Protein AF-A0A1I7L6L4-F1 (afdb_monomer)

Structure (mmCIF, N/CA/C/O backbone):
data_AF-A0A1I7L6L4-F1
#
_entry.id   AF-A0A1I7L6L4-F1
#
loop_
_atom_site.group_PDB
_atom_site.id
_atom_site.type_symbol
_atom_site.label_atom_id
_atom_site.label_alt_id
_atom_site.label_comp_id
_atom_site.label_asym_id
_atom_site.label_entity_id
_atom_site.label_seq_id
_atom_site.pdbx_PDB_ins_code
_atom_site.Cartn_x
_atom_site.Cartn_y
_atom_site.Cartn_z
_atom_site.occupancy
_atom_site.B_iso_or_equiv
_atom_site.auth_seq_id
_atom_site.auth_comp_id
_atom_site.auth_asym_id
_atom_site.auth_atom_id
_atom_site.pdbx_PDB_model_num
ATOM 1 N N . MET A 1 1 ? 15.966 -0.485 -9.023 1.00 72.31 1 MET A N 1
ATOM 2 C CA . MET A 1 1 ? 15.280 -0.756 -7.752 1.00 72.31 1 MET A CA 1
ATOM 3 C C . MET A 1 1 ? 14.464 0.469 -7.399 1.00 72.31 1 MET A C 1
ATOM 5 O O . MET A 1 1 ? 15.035 1.551 -7.302 1.00 72.31 1 MET A O 1
ATOM 9 N N . LYS A 1 2 ? 13.145 0.318 -7.294 1.00 83.75 2 LYS A N 1
ATOM 10 C CA . LYS A 1 2 ? 12.261 1.365 -6.771 1.00 83.75 2 LYS A CA 1
ATOM 11 C C . LYS A 1 2 ? 11.693 0.897 -5.442 1.00 83.75 2 LYS A C 1
ATOM 13 O O . LYS A 1 2 ? 11.441 -0.295 -5.281 1.00 83.75 2 LYS A O 1
ATOM 18 N N . VAL A 1 3 ? 11.512 1.832 -4.520 1.00 83.00 3 VAL A N 1
ATOM 19 C CA . VAL A 1 3 ? 11.035 1.568 -3.161 1.00 83.00 3 VAL A CA 1
ATOM 20 C C . VAL A 1 3 ? 9.846 2.475 -2.889 1.00 83.00 3 VAL A C 1
ATOM 22 O O . VAL A 1 3 ? 9.870 3.643 -3.272 1.00 83.00 3 VAL A O 1
ATOM 25 N N . ILE A 1 4 ? 8.814 1.920 -2.263 1.00 85.25 4 ILE A N 1
ATOM 26 C CA . ILE A 1 4 ? 7.630 2.635 -1.798 1.00 85.25 4 ILE A CA 1
ATOM 27 C C . ILE A 1 4 ? 7.504 2.395 -0.306 1.00 85.25 4 ILE A C 1
ATOM 29 O O . ILE A 1 4 ? 7.543 1.252 0.148 1.00 85.25 4 ILE A O 1
ATOM 33 N N . PHE A 1 5 ? 7.310 3.481 0.429 1.00 85.00 5 PHE A N 1
ATOM 34 C CA . PHE A 1 5 ? 6.987 3.455 1.845 1.00 85.00 5 PHE A CA 1
ATOM 35 C C . PHE A 1 5 ? 5.515 3.811 1.998 1.00 85.00 5 PHE A C 1
ATOM 37 O O . PHE A 1 5 ? 5.077 4.827 1.471 1.00 85.00 5 PHE A O 1
ATOM 44 N N . LEU A 1 6 ? 4.750 2.994 2.707 1.00 85.75 6 LEU A N 1
ATOM 45 C CA . LEU A 1 6 ? 3.379 3.300 3.091 1.00 85.75 6 LEU A CA 1
ATOM 46 C C . LEU A 1 6 ? 3.333 3.392 4.609 1.00 85.75 6 LEU A C 1
ATOM 48 O O . LEU A 1 6 ? 3.508 2.384 5.284 1.00 85.75 6 LEU A O 1
ATOM 52 N N . SER A 1 7 ? 3.109 4.582 5.137 1.00 84.06 7 SER A N 1
ATOM 53 C CA . SER A 1 7 ? 2.859 4.819 6.551 1.00 84.06 7 SER A CA 1
ATOM 54 C 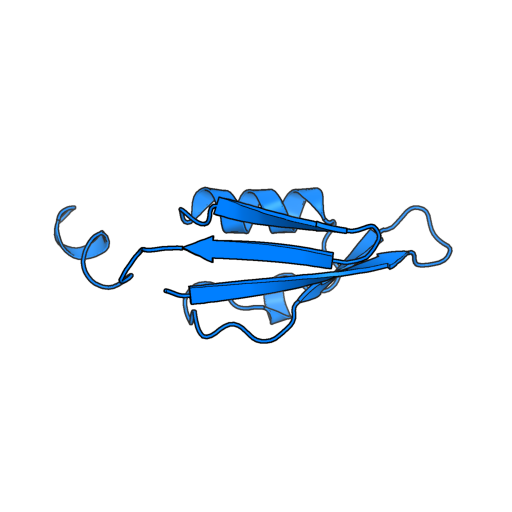C . SER A 1 7 ? 1.375 4.643 6.851 1.00 84.06 7 SER A C 1
ATOM 56 O O . SER A 1 7 ? 0.514 5.079 6.090 1.00 84.06 7 SER A O 1
ATOM 58 N N . ILE A 1 8 ? 1.066 3.997 7.965 1.00 84.62 8 ILE A N 1
ATOM 59 C CA . ILE A 1 8 ? -0.293 3.633 8.352 1.00 84.62 8 ILE A CA 1
ATOM 60 C C . ILE A 1 8 ? -0.696 4.479 9.556 1.00 84.62 8 ILE A C 1
ATOM 62 O O . ILE A 1 8 ? -0.030 4.445 10.588 1.00 84.62 8 ILE A O 1
ATOM 66 N N . ALA A 1 9 ? -1.795 5.220 9.427 1.00 81.75 9 ALA A N 1
ATOM 67 C CA . ALA A 1 9 ? -2.377 6.012 10.500 1.00 81.75 9 ALA A CA 1
ATOM 68 C C . ALA A 1 9 ? -3.806 5.543 10.792 1.00 81.75 9 ALA A C 1
ATOM 70 O O . ALA A 1 9 ? -4.672 5.552 9.916 1.00 81.75 9 ALA A O 1
ATOM 71 N N . THR A 1 10 ? -4.061 5.162 12.041 1.00 75.75 10 THR A N 1
ATOM 72 C CA . THR A 1 10 ? -5.418 4.896 12.522 1.00 75.75 10 THR A CA 1
ATOM 73 C C . THR A 1 10 ? -6.081 6.231 12.821 1.00 75.75 10 THR A C 1
ATOM 75 O O . THR A 1 10 ? -5.645 6.963 13.710 1.00 75.75 10 THR A O 1
ATOM 78 N N . THR A 1 11 ? -7.120 6.577 12.071 1.00 67.25 11 THR A N 1
ATOM 79 C CA . THR A 1 11 ? -7.988 7.698 12.454 1.00 67.25 11 THR A CA 1
ATOM 80 C C . THR A 1 11 ? -8.995 7.172 13.476 1.00 67.25 11 THR A C 1
ATOM 82 O O . THR A 1 11 ? -9.256 5.984 13.479 1.00 67.25 11 THR A O 1
ATOM 85 N N . GLY A 1 12 ? -9.542 7.973 14.395 1.00 59.41 12 GLY A N 1
ATOM 86 C CA . GLY A 1 12 ? -10.460 7.481 15.450 1.00 59.41 12 GLY A CA 1
ATOM 87 C C . GLY A 1 12 ? -11.778 6.839 14.962 1.00 59.41 12 GLY A C 1
ATOM 88 O O . GLY A 1 12 ? -12.618 6.467 15.777 1.00 59.41 12 GLY A O 1
ATOM 89 N N . SER A 1 13 ? -11.956 6.723 13.647 1.00 60.38 13 SER A N 1
ATOM 90 C CA . SER A 1 13 ? -12.974 5.945 12.938 1.00 60.38 13 SER A CA 1
ATOM 91 C C . SER A 1 13 ? -12.398 4.555 12.610 1.00 60.38 13 SER A C 1
ATOM 93 O O . SER A 1 13 ? -11.191 4.370 12.642 1.00 60.38 13 SER A O 1
ATOM 95 N N . ALA A 1 14 ? -13.178 3.547 12.217 1.00 61.09 14 ALA A N 1
ATOM 96 C CA . ALA A 1 14 ? -12.621 2.242 11.792 1.00 61.09 14 ALA A CA 1
ATOM 97 C C . ALA A 1 14 ? -11.769 2.300 10.488 1.00 61.09 14 ALA A C 1
ATOM 99 O O . ALA A 1 14 ? -11.550 1.288 9.824 1.00 61.09 14 ALA A O 1
ATOM 100 N N . GLU A 1 15 ? -11.311 3.489 10.099 1.00 62.41 15 GLU A N 1
ATOM 101 C CA . GLU A 1 15 ? -10.628 3.803 8.859 1.00 62.41 15 GLU A CA 1
ATOM 102 C C . GLU A 1 15 ? -9.124 3.941 9.093 1.00 62.41 15 GLU A C 1
ATOM 104 O O . GLU A 1 15 ? -8.630 4.801 9.835 1.00 62.41 15 GLU A O 1
ATOM 109 N N . VAL A 1 16 ? -8.392 3.072 8.404 1.00 70.06 16 VAL A N 1
ATOM 110 C CA . VAL A 1 16 ? -6.939 3.100 8.347 1.00 70.06 16 VAL A CA 1
ATOM 111 C C . VAL A 1 16 ? -6.524 3.923 7.136 1.00 70.06 16 VAL A C 1
ATOM 113 O O . VAL A 1 16 ? -6.778 3.528 5.996 1.00 70.06 16 VAL A O 1
ATOM 116 N N . VAL A 1 17 ? -5.869 5.052 7.387 1.00 74.12 17 VAL A N 1
ATOM 117 C CA . VAL A 1 17 ? -5.355 5.943 6.351 1.00 74.12 17 VAL A CA 1
ATOM 118 C C . VAL A 1 17 ? -3.930 5.545 6.011 1.00 74.12 17 VAL A C 1
ATOM 120 O O . VAL A 1 17 ? -3.051 5.503 6.873 1.00 74.12 17 VAL A O 1
ATOM 123 N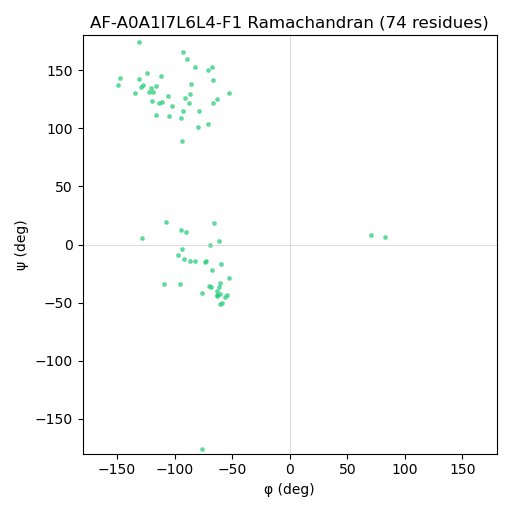 N . VAL A 1 18 ? -3.688 5.305 4.727 1.00 73.62 18 VAL A N 1
ATOM 124 C CA . VAL A 1 18 ? -2.331 5.177 4.206 1.00 73.62 18 VAL A CA 1
ATOM 125 C C . VAL A 1 18 ? -1.800 6.549 3.824 1.00 73.62 18 VAL A C 1
ATOM 127 O O . VAL A 1 18 ? -2.367 7.239 2.979 1.00 73.62 18 VAL A O 1
ATOM 130 N N . THR A 1 19 ? -0.680 6.931 4.426 1.00 70.75 19 THR A N 1
ATOM 1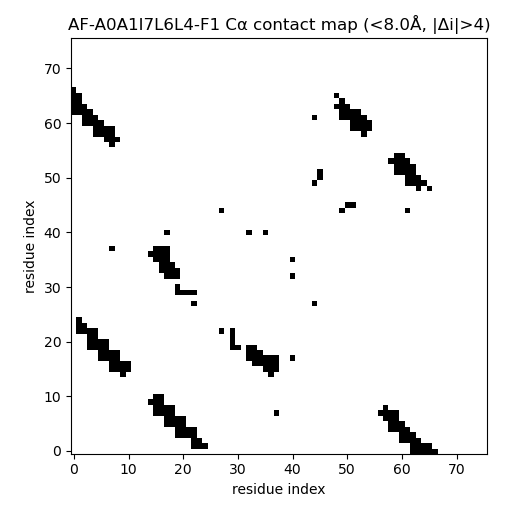31 C CA . THR A 1 19 ? 0.154 8.043 3.981 1.00 70.75 19 THR A CA 1
ATOM 132 C C . THR A 1 19 ? 1.387 7.481 3.303 1.00 70.75 19 THR A C 1
ATOM 134 O O . THR A 1 19 ? 2.223 6.843 3.925 1.00 70.75 19 THR A O 1
ATOM 137 N N . ALA A 1 20 ? 1.497 7.646 1.994 1.00 66.44 20 ALA A N 1
ATOM 138 C CA . ALA A 1 20 ? 2.618 7.082 1.266 1.00 66.44 20 ALA A CA 1
ATOM 139 C C . ALA A 1 20 ? 3.816 8.058 1.285 1.00 66.44 20 ALA A C 1
ATOM 141 O O . ALA A 1 20 ? 3.675 9.255 1.039 1.00 66.44 20 ALA A O 1
ATOM 142 N N . GLY A 1 21 ? 4.990 7.547 1.652 1.00 65.62 21 GLY A N 1
ATOM 143 C CA . GLY A 1 21 ? 6.270 8.243 1.585 1.00 65.62 21 GLY A CA 1
ATOM 144 C C . GLY A 1 21 ? 6.816 8.316 0.155 1.00 65.62 21 GLY A C 1
ATOM 145 O O . GLY A 1 21 ? 6.170 7.902 -0.806 1.00 65.62 21 GLY A O 1
ATOM 146 N N . SER A 1 22 ? 8.027 8.859 0.014 1.00 65.62 22 SER A N 1
ATOM 147 C CA . SER A 1 22 ? 8.669 9.103 -1.286 1.00 65.62 22 SER A CA 1
ATOM 148 C C . SER A 1 22 ? 8.708 7.852 -2.179 1.00 65.62 22 SER A C 1
ATOM 150 O O . SER A 1 22 ? 9.151 6.786 -1.750 1.00 65.62 22 SER A O 1
ATOM 152 N N . SER A 1 23 ? 8.271 8.007 -3.432 1.00 72.38 23 SER A N 1
ATOM 153 C CA . SER A 1 23 ? 8.391 7.024 -4.511 1.00 72.38 23 SER A CA 1
ATOM 154 C C . SER A 1 23 ? 9.002 7.704 -5.727 1.00 72.38 23 SER A C 1
ATOM 156 O O . SER A 1 23 ? 8.584 8.790 -6.119 1.00 72.38 23 SER A O 1
ATOM 158 N N . MET A 1 24 ? 9.965 7.037 -6.357 1.00 71.62 24 MET A N 1
ATOM 159 C CA . MET A 1 24 ? 10.552 7.472 -7.632 1.00 71.62 24 MET A CA 1
ATOM 160 C C . MET A 1 24 ? 9.800 6.876 -8.838 1.00 71.62 24 MET A C 1
ATOM 162 O O . MET A 1 24 ? 10.304 6.912 -9.962 1.00 71.62 24 MET A O 1
ATOM 166 N N . ASP A 1 25 ? 8.635 6.250 -8.622 1.00 75.12 25 ASP A N 1
ATOM 167 C CA . ASP A 1 25 ? 7.822 5.683 -9.695 1.00 75.12 25 ASP A CA 1
ATOM 168 C C . ASP A 1 25 ? 6.740 6.648 -10.194 1.00 75.12 25 ASP A C 1
ATOM 170 O O . ASP A 1 25 ? 5.755 6.833 -9.484 1.00 75.12 25 ASP A O 1
ATOM 174 N N . PRO A 1 26 ? 6.858 7.209 -11.415 1.00 74.19 26 PRO A N 1
ATOM 175 C CA . PRO A 1 26 ? 5.816 8.067 -11.969 1.00 74.19 26 PRO A CA 1
ATOM 176 C C . PRO A 1 26 ? 4.522 7.310 -12.288 1.00 74.19 26 PRO A C 1
ATOM 178 O O . PRO A 1 26 ? 3.472 7.939 -12.354 1.00 74.19 26 PRO A O 1
ATOM 181 N N . ASP A 1 27 ? 4.566 5.984 -12.476 1.00 77.19 27 ASP A N 1
ATOM 182 C CA . ASP A 1 27 ? 3.339 5.213 -12.654 1.00 77.19 27 ASP A CA 1
ATOM 183 C C . ASP A 1 27 ? 2.550 5.187 -11.336 1.00 77.19 27 ASP A C 1
ATOM 185 O O . ASP A 1 27 ? 1.321 5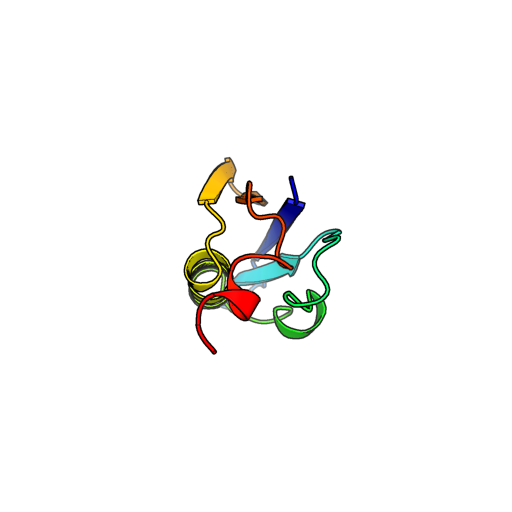.259 -11.363 1.00 77.19 27 ASP A O 1
ATOM 189 N N . ILE A 1 28 ? 3.224 5.116 -10.175 1.00 74.44 28 ILE A N 1
ATOM 190 C CA . ILE A 1 28 ? 2.605 5.100 -8.836 1.00 74.44 28 ILE A CA 1
ATOM 191 C C . ILE A 1 28 ? 2.543 6.516 -8.269 1.00 74.44 28 ILE A C 1
ATOM 193 O O . ILE A 1 28 ? 3.420 6.962 -7.532 1.00 74.44 28 ILE A O 1
ATOM 197 N N . VAL A 1 29 ? 1.444 7.200 -8.583 1.00 77.50 29 VAL A N 1
ATOM 198 C CA . VAL A 1 29 ? 1.101 8.486 -7.980 1.00 77.50 29 VAL A CA 1
ATOM 199 C C . VAL A 1 29 ? 0.687 8.258 -6.525 1.00 77.50 29 VAL A C 1
ATOM 201 O O . VAL A 1 29 ? -0.402 7.788 -6.216 1.00 77.50 29 VAL A O 1
ATOM 204 N N . ILE A 1 30 ? 1.600 8.588 -5.617 1.00 78.69 30 ILE A N 1
ATOM 205 C CA . ILE A 1 30 ? 1.463 8.422 -4.163 1.00 78.69 30 ILE A CA 1
ATOM 206 C C . ILE A 1 30 ? 0.290 9.234 -3.605 1.00 78.69 30 ILE A C 1
ATOM 208 O O . ILE A 1 30 ? -0.432 8.749 -2.737 1.00 78.69 30 ILE A O 1
ATOM 212 N N . ALA A 1 31 ? 0.053 10.430 -4.150 1.00 74.56 31 ALA A N 1
ATOM 213 C CA . ALA A 1 31 ? -1.077 11.272 -3.772 1.00 74.56 31 ALA A CA 1
ATOM 214 C C . ALA A 1 31 ? -2.439 10.602 -4.042 1.00 74.56 31 ALA A C 1
ATOM 216 O O . ALA A 1 31 ? -3.356 10.766 -3.243 1.00 74.56 31 ALA A O 1
ATOM 217 N N . ASP A 1 32 ? -2.553 9.782 -5.093 1.00 79.56 32 ASP A N 1
ATOM 218 C CA . ASP A 1 32 ? -3.808 9.104 -5.463 1.00 79.56 32 ASP A CA 1
ATOM 219 C C . ASP A 1 32 ? -4.161 7.940 -4.520 1.00 79.56 32 ASP A C 1
ATOM 221 O O . ASP A 1 32 ? -5.291 7.438 -4.514 1.00 79.56 32 ASP A O 1
ATOM 225 N N . LEU A 1 33 ? -3.189 7.498 -3.716 1.00 78.00 33 LEU A N 1
ATOM 226 C CA . LEU A 1 33 ? -3.345 6.437 -2.723 1.00 78.00 33 LEU A CA 1
ATOM 227 C C . LEU A 1 33 ? -3.612 6.981 -1.309 1.00 78.00 33 LEU A C 1
ATOM 229 O O . LEU A 1 33 ? -3.950 6.199 -0.420 1.00 78.00 33 LEU A O 1
ATOM 233 N N . LEU A 1 34 ? -3.496 8.296 -1.089 1.00 80.19 34 LEU A N 1
ATOM 234 C CA . LEU A 1 34 ? -3.813 8.923 0.196 1.00 80.19 34 LEU A CA 1
ATOM 235 C C . LEU A 1 34 ? -5.310 8.824 0.504 1.00 80.19 34 LEU A C 1
ATOM 237 O O . LEU A 1 34 ? -6.156 8.957 -0.378 1.00 80.19 34 LEU A O 1
ATOM 241 N N . GLY A 1 35 ? -5.643 8.583 1.775 1.00 77.56 35 GLY A N 1
ATOM 242 C CA . GLY A 1 35 ? -7.039 8.425 2.207 1.00 77.56 35 GLY A CA 1
ATOM 243 C C . GLY A 1 35 ? -7.699 7.131 1.716 1.00 77.56 35 GLY A C 1
ATOM 244 O O . GLY A 1 35 ? -8.903 6.953 1.877 1.00 77.56 35 GLY A O 1
ATOM 245 N N . ARG A 1 36 ? -6.929 6.215 1.116 1.00 83.12 36 ARG A N 1
ATOM 246 C CA . ARG A 1 36 ? -7.372 4.853 0.810 1.00 83.12 36 ARG A CA 1
ATOM 247 C C . ARG A 1 36 ? -7.075 3.919 1.974 1.00 83.12 36 ARG A C 1
ATOM 249 O O . ARG A 1 36 ? -6.188 4.174 2.791 1.00 83.12 36 ARG A O 1
ATOM 256 N N . THR A 1 37 ? -7.789 2.797 1.989 1.00 86.19 37 THR A N 1
ATOM 257 C CA . THR A 1 37 ? -7.485 1.687 2.889 1.00 86.19 37 THR A CA 1
ATOM 258 C C . THR A 1 37 ? -6.154 1.037 2.513 1.00 86.19 37 THR A C 1
ATOM 260 O O . THR A 1 37 ? -5.746 1.021 1.348 1.00 86.19 37 THR A O 1
ATOM 263 N N . VAL A 1 38 ? -5.500 0.435 3.508 1.00 84.56 38 VAL A N 1
ATOM 264 C CA . VAL A 1 38 ? -4.256 -0.331 3.323 1.00 84.56 38 VAL A CA 1
ATOM 265 C C . VAL A 1 38 ? -4.416 -1.431 2.279 1.00 84.56 38 VAL A C 1
ATOM 267 O O . VAL A 1 38 ? -3.551 -1.572 1.418 1.00 84.56 38 VAL A O 1
ATOM 270 N N . ALA A 1 39 ? -5.531 -2.166 2.318 1.00 86.31 39 ALA A N 1
ATOM 271 C CA . ALA A 1 39 ? -5.806 -3.254 1.383 1.00 86.31 39 ALA A CA 1
ATOM 272 C C . ALA A 1 39 ? -5.810 -2.767 -0.075 1.00 86.31 39 ALA A C 1
ATOM 274 O O . ALA A 1 39 ? -5.069 -3.295 -0.899 1.00 86.31 39 ALA A O 1
ATOM 275 N N 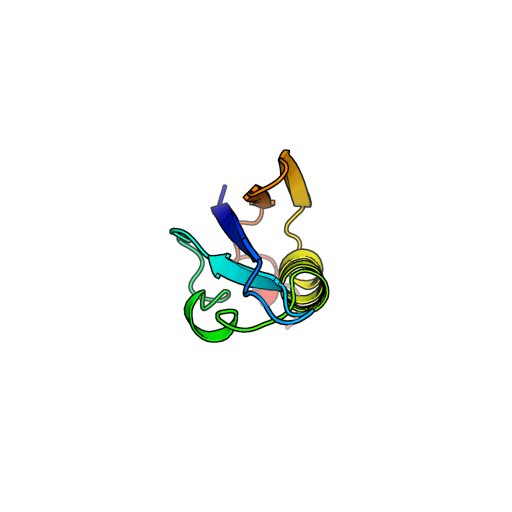. TYR A 1 40 ? -6.552 -1.695 -0.368 1.00 87.56 40 TYR A N 1
ATOM 276 C CA . TYR A 1 40 ? -6.634 -1.141 -1.720 1.00 87.56 40 TYR A CA 1
ATOM 277 C C . TYR A 1 40 ? -5.277 -0.629 -2.230 1.00 87.56 40 TYR A C 1
ATOM 279 O O . TYR A 1 40 ? -4.895 -0.875 -3.379 1.00 87.56 40 TYR A O 1
ATOM 287 N N . ALA A 1 41 ? -4.528 0.078 -1.376 1.00 87.25 41 ALA A N 1
ATOM 288 C CA . ALA A 1 41 ? -3.202 0.577 -1.732 1.00 87.25 41 ALA A CA 1
ATOM 289 C C . ALA A 1 41 ? -2.222 -0.577 -2.010 1.00 87.25 41 ALA A C 1
ATOM 291 O O . ALA A 1 41 ? -1.511 -0.552 -3.017 1.00 87.25 41 ALA A O 1
ATOM 292 N N . LEU A 1 42 ? -2.224 -1.611 -1.161 1.00 88.62 42 LEU A N 1
ATOM 293 C CA . LEU A 1 42 ? -1.408 -2.811 -1.337 1.00 88.62 42 LEU A CA 1
ATOM 294 C C . LEU A 1 42 ? -1.745 -3.543 -2.633 1.00 88.62 42 LEU A C 1
ATOM 296 O O . LEU A 1 42 ? -0.840 -3.805 -3.419 1.00 88.62 42 LEU A O 1
ATOM 300 N N . GLU A 1 43 ? -3.019 -3.833 -2.887 1.00 89.88 43 GLU A N 1
ATOM 301 C CA . GLU A 1 43 ? -3.463 -4.512 -4.110 1.00 89.88 43 GLU A CA 1
ATOM 302 C C . GLU A 1 43 ? -3.018 -3.753 -5.366 1.00 89.88 43 GLU A C 1
ATOM 304 O O . GLU A 1 43 ? -2.448 -4.344 -6.285 1.00 89.88 43 GLU A O 1
ATOM 309 N N . THR A 1 44 ? -3.187 -2.427 -5.367 1.00 88.06 44 THR A N 1
ATOM 310 C CA . THR A 1 44 ? -2.780 -1.561 -6.482 1.00 88.06 44 THR A CA 1
ATOM 311 C C . THR A 1 44 ? -1.273 -1.628 -6.743 1.00 88.06 44 THR A C 1
ATOM 313 O O . THR A 1 44 ? -0.839 -1.678 -7.896 1.00 88.06 44 THR A O 1
ATOM 316 N N . ILE A 1 45 ? -0.456 -1.624 -5.686 1.00 88.12 45 ILE A N 1
ATOM 317 C CA . ILE A 1 45 ? 1.006 -1.631 -5.804 1.00 88.12 45 ILE A CA 1
ATOM 318 C C . ILE A 1 45 ? 1.517 -3.033 -6.180 1.00 88.12 45 ILE A C 1
ATOM 320 O O . ILE A 1 45 ? 2.366 -3.156 -7.064 1.00 88.12 45 ILE A O 1
ATOM 324 N N . LEU A 1 46 ? 0.964 -4.096 -5.587 1.00 89.06 46 LEU A N 1
ATOM 325 C CA . LEU A 1 46 ? 1.311 -5.488 -5.900 1.00 89.06 46 LEU A CA 1
ATOM 326 C C . LEU A 1 46 ? 0.965 -5.856 -7.351 1.00 89.06 46 LEU A C 1
ATOM 328 O O . LEU A 1 46 ? 1.777 -6.481 -8.033 1.00 89.06 46 LEU A O 1
ATOM 332 N N . ALA A 1 47 ? -0.181 -5.397 -7.868 1.00 89.06 47 ALA A N 1
ATOM 333 C CA . ALA A 1 47 ? -0.570 -5.590 -9.269 1.00 89.06 47 ALA A CA 1
ATOM 334 C C . ALA A 1 47 ? 0.425 -4.969 -10.270 1.00 89.06 47 ALA A C 1
ATOM 336 O O . ALA A 1 47 ? 0.432 -5.325 -11.448 1.00 89.06 47 AL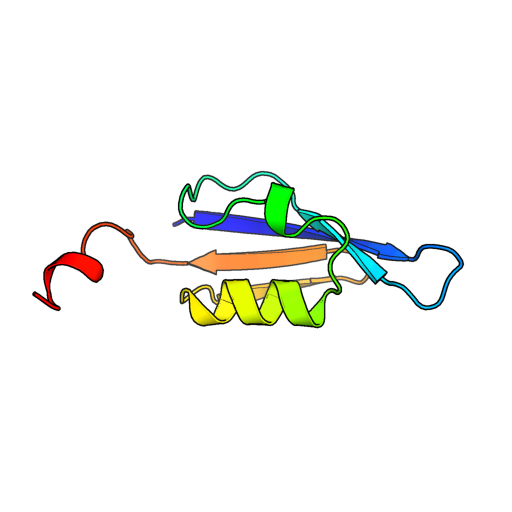A A O 1
ATOM 337 N N . ARG A 1 48 ? 1.292 -4.058 -9.809 1.00 86.06 48 ARG A N 1
ATOM 338 C CA . ARG A 1 48 ? 2.356 -3.426 -10.604 1.00 86.06 48 ARG A CA 1
ATOM 339 C C . ARG A 1 48 ? 3.712 -4.121 -10.484 1.00 86.06 48 ARG A C 1
ATOM 341 O O . ARG A 1 48 ? 4.717 -3.561 -10.909 1.00 86.06 48 ARG A O 1
ATOM 348 N N . GLY A 1 49 ? 3.755 -5.322 -9.908 1.00 88.44 49 GLY A N 1
ATOM 349 C CA . GLY A 1 49 ? 4.972 -6.133 -9.811 1.00 88.44 49 GLY A CA 1
ATOM 350 C C . GLY A 1 49 ? 5.880 -5.769 -8.635 1.00 88.44 49 GLY A C 1
ATOM 351 O O . GLY A 1 49 ? 6.982 -6.307 -8.510 1.00 88.44 49 GLY A O 1
ATOM 352 N N . TYR A 1 50 ? 5.431 -4.877 -7.752 1.00 90.00 50 TYR A N 1
ATOM 353 C CA . TYR A 1 50 ? 6.103 -4.656 -6.480 1.00 90.00 50 TYR A CA 1
ATOM 354 C C . TYR A 1 50 ? 5.902 -5.851 -5.558 1.00 90.00 50 TYR A C 1
ATOM 356 O O . TYR A 1 50 ? 4.885 -6.539 -5.595 1.00 90.00 50 TYR A O 1
ATOM 364 N N . ARG A 1 51 ? 6.884 -6.074 -4.696 1.00 90.81 51 ARG A N 1
ATOM 365 C CA . ARG A 1 51 ? 6.878 -7.120 -3.684 1.00 90.81 51 ARG A CA 1
ATOM 366 C C . ARG A 1 51 ? 7.010 -6.478 -2.315 1.00 90.81 51 ARG A C 1
ATOM 368 O O . ARG A 1 51 ? 7.830 -5.581 -2.114 1.00 90.81 51 ARG A O 1
ATOM 375 N N . LEU A 1 52 ? 6.182 -6.933 -1.383 1.00 90.62 52 LEU A N 1
ATOM 376 C CA . LEU A 1 52 ? 6.263 -6.522 0.010 1.00 90.62 52 LEU A CA 1
ATOM 377 C C . LEU A 1 52 ? 7.577 -7.044 0.605 1.00 90.62 52 LEU A C 1
AT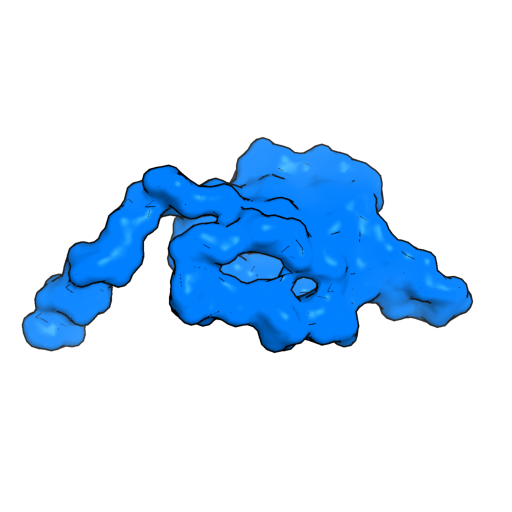OM 379 O O . LEU A 1 52 ? 7.848 -8.241 0.554 1.00 90.62 52 LEU A O 1
ATOM 383 N N . CYS A 1 53 ? 8.403 -6.136 1.115 1.00 91.12 53 CYS A N 1
ATOM 384 C CA . CYS A 1 53 ? 9.742 -6.431 1.623 1.00 91.12 53 CYS A CA 1
ATOM 385 C C . CYS A 1 53 ? 9.821 -6.310 3.148 1.00 91.12 53 CYS A C 1
ATOM 387 O O . CYS A 1 53 ? 10.542 -7.075 3.781 1.00 91.12 53 CYS A O 1
ATOM 389 N N . PHE A 1 54 ? 9.071 -5.376 3.737 1.00 89.56 54 PHE A N 1
ATOM 390 C CA . PHE A 1 54 ? 9.045 -5.158 5.180 1.00 89.56 54 PHE A CA 1
ATOM 391 C C . PHE A 1 54 ? 7.661 -4.697 5.641 1.00 89.56 54 PHE A C 1
ATOM 393 O O . PHE A 1 54 ? 6.991 -3.937 4.939 1.00 89.56 54 PHE A O 1
ATOM 400 N N . VAL A 1 55 ? 7.257 -5.157 6.826 1.00 89.19 55 VAL A N 1
ATOM 401 C CA . VAL A 1 55 ? 5.997 -4.811 7.491 1.00 89.19 55 VAL A CA 1
ATOM 402 C C . VAL A 1 55 ? 6.294 -4.503 8.952 1.00 89.19 55 VAL A C 1
ATOM 404 O O . VAL A 1 55 ? 6.943 -5.297 9.631 1.00 89.19 55 VAL A O 1
ATOM 407 N N . SER A 1 56 ? 5.791 -3.374 9.429 1.00 86.88 56 SER A N 1
ATOM 408 C CA . SER A 1 56 ? 5.691 -3.029 10.843 1.00 86.88 56 SER A CA 1
ATOM 409 C C . SER A 1 56 ? 4.279 -2.547 11.164 1.00 86.88 56 SER A C 1
ATOM 411 O O . SER A 1 56 ? 3.464 -2.346 10.261 1.00 86.88 56 SER A O 1
ATOM 413 N N . ASP A 1 57 ? 4.014 -2.303 12.447 1.00 82.31 57 ASP A N 1
ATOM 414 C CA . ASP A 1 57 ? 2.718 -1.825 12.946 1.00 82.31 57 ASP A CA 1
ATOM 415 C C . ASP A 1 57 ? 2.214 -0.563 12.227 1.00 82.31 57 ASP A C 1
ATOM 417 O O . ASP A 1 57 ? 1.009 -0.347 12.098 1.00 82.31 57 ASP A O 1
ATOM 421 N N . HIS A 1 58 ? 3.134 0.266 11.723 1.00 84.94 58 HIS A N 1
ATOM 422 C CA . HIS A 1 58 ? 2.813 1.550 11.102 1.00 84.94 58 HIS A CA 1
ATOM 423 C C . HIS A 1 58 ? 3.428 1.742 9.718 1.00 84.94 58 HIS A C 1
ATOM 425 O O . HIS A 1 58 ? 3.353 2.843 9.172 1.00 84.94 58 HIS A O 1
ATOM 431 N N . THR A 1 59 ? 4.092 0.738 9.141 1.00 84.12 59 THR A N 1
ATOM 432 C CA . THR A 1 59 ? 4.812 0.925 7.875 1.00 84.12 59 THR A CA 1
ATOM 433 C C . THR A 1 59 ? 4.849 -0.335 7.022 1.00 84.12 59 THR A C 1
ATOM 435 O O . THR A 1 59 ? 5.152 -1.423 7.499 1.00 84.12 59 THR A O 1
ATOM 438 N N . LEU A 1 60 ? 4.623 -0.167 5.722 1.00 88.19 60 LEU A N 1
ATOM 439 C CA . LEU A 1 60 ? 4.837 -1.189 4.703 1.00 88.19 60 LEU A CA 1
ATOM 440 C C . LEU A 1 60 ? 5.888 -0.685 3.721 1.00 88.19 60 LEU A C 1
ATOM 442 O O . LEU A 1 60 ? 5.784 0.432 3.213 1.00 88.19 60 LEU A O 1
ATOM 446 N N . VAL A 1 61 ? 6.888 -1.512 3.434 1.00 89.00 61 VAL A N 1
ATOM 447 C CA . VAL A 1 61 ? 7.918 -1.207 2.437 1.00 89.00 61 VAL A CA 1
ATOM 448 C C . VAL A 1 61 ? 7.776 -2.176 1.284 1.00 89.00 61 VAL A C 1
ATOM 450 O O . VAL A 1 61 ? 7.869 -3.393 1.465 1.00 89.00 61 VAL A O 1
ATOM 453 N N . LEU A 1 62 ? 7.572 -1.632 0.092 1.00 90.94 62 LEU A N 1
ATOM 454 C CA . LEU A 1 62 ? 7.440 -2.398 -1.135 1.00 90.94 62 LEU A CA 1
ATOM 455 C C . LEU A 1 62 ? 8.586 -2.058 -2.074 1.00 90.94 62 LEU A C 1
ATOM 457 O O . LEU A 1 62 ? 8.935 -0.893 -2.254 1.00 90.94 62 LEU A O 1
ATOM 461 N N . VAL A 1 63 ? 9.162 -3.083 -2.688 1.00 89.94 63 VAL A N 1
ATOM 462 C CA . VAL A 1 63 ? 10.283 -2.940 -3.616 1.00 89.94 63 VAL A CA 1
ATOM 463 C C . VAL A 1 63 ? 9.942 -3.573 -4.950 1.00 89.94 63 VAL A C 1
ATOM 465 O O . VAL A 1 63 ? 9.226 -4.570 -5.016 1.00 89.94 63 VAL A O 1
ATOM 468 N N . THR A 1 64 ? 10.479 -3.013 -6.024 1.00 88.00 64 THR A N 1
ATOM 469 C CA . THR A 1 64 ? 10.502 -3.692 -7.315 1.00 88.00 64 THR A CA 1
ATOM 470 C C . THR A 1 64 ? 11.891 -3.643 -7.930 1.00 88.00 64 THR A C 1
ATOM 472 O O . THR A 1 64 ? 12.619 -2.640 -7.840 1.00 88.00 64 THR A O 1
ATOM 475 N N . ASP A 1 65 ? 12.237 -4.753 -8.572 1.00 80.56 65 ASP A N 1
ATOM 476 C CA . ASP A 1 65 ? 13.424 -4.887 -9.410 1.00 80.56 65 ASP A CA 1
ATOM 477 C C . ASP A 1 65 ? 13.175 -4.335 -10.816 1.00 80.56 65 ASP A C 1
ATOM 479 O O . ASP A 1 65 ? 14.132 -4.083 -11.556 1.00 80.56 65 ASP A O 1
ATOM 483 N N . ASP A 1 66 ? 11.906 -4.100 -11.174 1.00 65.94 66 ASP A N 1
ATOM 484 C CA . ASP A 1 66 ? 11.546 -3.688 -12.518 1.00 65.94 66 ASP A CA 1
ATOM 485 C C . ASP A 1 66 ? 12.150 -2.328 -12.863 1.00 65.94 66 ASP A C 1
ATOM 487 O O . ASP A 1 66 ? 11.964 -1.310 -12.190 1.00 65.94 66 ASP A O 1
ATOM 491 N N . ARG A 1 67 ? 12.884 -2.325 -13.980 1.00 57.69 67 ARG A N 1
ATOM 492 C CA . ARG A 1 67 ? 13.133 -1.139 -14.797 1.00 57.69 67 ARG A CA 1
ATOM 493 C C . ARG A 1 67 ? 11.865 -0.952 -15.641 1.00 57.69 67 ARG A C 1
ATOM 495 O O . ARG A 1 67 ? 11.719 -1.639 -16.653 1.00 57.69 67 ARG A O 1
ATOM 502 N N . PRO A 1 68 ? 10.954 -0.031 -15.293 1.00 52.38 68 PRO A N 1
ATOM 503 C CA . PRO A 1 68 ? 9.590 -0.028 -15.833 1.00 52.38 68 PRO A CA 1
ATOM 504 C C . PRO A 1 68 ? 9.482 0.341 -17.319 1.00 52.38 68 PRO A C 1
ATOM 506 O O . PRO A 1 68 ? 8.393 0.331 -17.882 1.00 52.38 68 PRO A O 1
ATOM 509 N N . TRP A 1 69 ? 10.594 0.629 -18.002 1.00 49.41 69 TRP A N 1
ATOM 510 C CA . TRP A 1 69 ? 10.578 0.945 -19.429 1.00 49.41 69 TRP A CA 1
ATOM 511 C C . TRP A 1 69 ? 10.655 -0.287 -20.354 1.00 49.41 69 TRP A C 1
ATOM 513 O O . TRP A 1 69 ? 10.369 -0.154 -21.543 1.00 49.41 69 TRP A O 1
ATOM 523 N N . GLN A 1 70 ? 11.019 -1.483 -19.859 1.00 51.31 70 GLN A N 1
ATOM 524 C CA . GLN A 1 70 ? 11.223 -2.661 -20.727 1.00 51.31 70 GLN A CA 1
ATOM 525 C C . GLN A 1 70 ? 10.009 -3.596 -20.853 1.00 51.31 70 GLN A C 1
ATOM 527 O O . GLN A 1 70 ? 9.785 -4.128 -21.940 1.00 51.31 70 GLN A O 1
ATOM 532 N N . ALA A 1 71 ? 9.187 -3.764 -19.812 1.00 52.25 71 ALA A N 1
ATOM 533 C CA . ALA A 1 71 ? 8.049 -4.693 -19.864 1.00 52.25 71 ALA A CA 1
ATOM 534 C C . ALA A 1 71 ? 6.923 -4.210 -20.803 1.00 52.25 71 ALA A C 1
ATOM 536 O O . ALA A 1 71 ? 6.347 -4.998 -21.550 1.00 52.25 71 ALA A O 1
ATOM 537 N N . ARG A 1 72 ? 6.678 -2.893 -20.869 1.00 50.62 72 ARG A N 1
ATOM 538 C CA . ARG A 1 72 ? 5.661 -2.292 -21.755 1.00 50.62 72 ARG A CA 1
ATOM 539 C C . ARG A 1 72 ? 6.036 -2.276 -23.249 1.00 50.62 72 ARG A C 1
ATOM 541 O O . ARG A 1 72 ? 5.151 -2.071 -24.072 1.00 50.62 72 ARG A O 1
ATOM 548 N N . ARG A 1 73 ? 7.305 -2.516 -23.624 1.00 50.44 73 ARG A N 1
ATOM 549 C CA . ARG A 1 73 ? 7.760 -2.573 -25.037 1.00 50.44 73 ARG A CA 1
ATOM 550 C C . ARG A 1 73 ? 7.734 -3.968 -25.663 1.00 50.44 73 ARG A C 1
ATOM 552 O O . ARG A 1 73 ? 7.884 -4.056 -26.872 1.00 50.44 73 ARG A O 1
ATOM 559 N N . ARG A 1 74 ? 7.570 -5.041 -24.881 1.00 46.56 74 ARG A N 1
ATOM 560 C CA . ARG A 1 74 ? 7.501 -6.418 -25.415 1.00 46.56 74 ARG A CA 1
ATOM 561 C C . ARG A 1 74 ? 6.076 -6.913 -25.682 1.00 46.56 74 ARG A C 1
ATOM 563 O O . ARG A 1 74 ? 5.918 -8.013 -26.191 1.00 46.56 74 ARG A O 1
ATOM 570 N N . ALA A 1 75 ? 5.064 -6.114 -25.343 1.00 52.16 75 ALA A N 1
ATOM 571 C CA . ALA A 1 75 ? 3.649 -6.439 -25.536 1.00 52.16 75 ALA A CA 1
ATOM 572 C C . ALA A 1 75 ? 2.984 -5.635 -26.677 1.00 52.16 75 ALA A C 1
ATOM 574 O O . ALA A 1 75 ? 1.761 -5.515 -26.701 1.00 52.16 75 ALA A O 1
ATOM 575 N N . ARG A 1 76 ? 3.770 -5.056 -27.595 1.00 41.50 76 ARG A N 1
ATOM 576 C CA . ARG A 1 76 ? 3.286 -4.430 -28.835 1.00 41.50 76 ARG A CA 1
ATOM 577 C C . ARG A 1 76 ? 4.052 -4.958 -30.031 1.00 41.50 76 ARG A C 1
ATOM 579 O O . ARG A 1 76 ? 5.285 -5.109 -29.887 1.00 41.50 76 ARG A O 1
#

Sequence (76 aa):
MKVIFLSIATTGSAEVVVTAGSSMDPDIVIADLLGRTVAYALETILARGYRLCFVSDHTLVLVTDDRPWQARRRAR

Solvent-accessible surface area (backbone atoms only — not comparable to full-atom values): 4483 Å² total; per-residue (Å²): 112,46,52,38,38,35,34,53,42,80,46,103,57,104,49,48,31,25,48,53,49,78,56,87,45,85,87,58,58,46,75,80,39,46,80,31,46,58,66,60,47,47,53,58,45,42,77,70,66,32,41,85,74,47,79,56,101,43,38,38,34,32,36,25,79,67,64,81,77,57,70,72,60,74,78,110

pLDDT: mean 76.42, std 13.11, range [41.5, 91.12]

Radius of gyration: 13.21 Å; Cα contacts (8 Å, |Δi|>4): 123; chains: 1; bounding box: 28×18×44 Å

Nearest PDB structures (foldseek):
  6hg9-assembly1_B-2  TM=4.602E-01  e=1.209E+00  Homo sapiens
  6hga-assembly1_B  TM=4.083E-01  e=7.830E-01  Homo sapiens
  7zan-assembly1_D-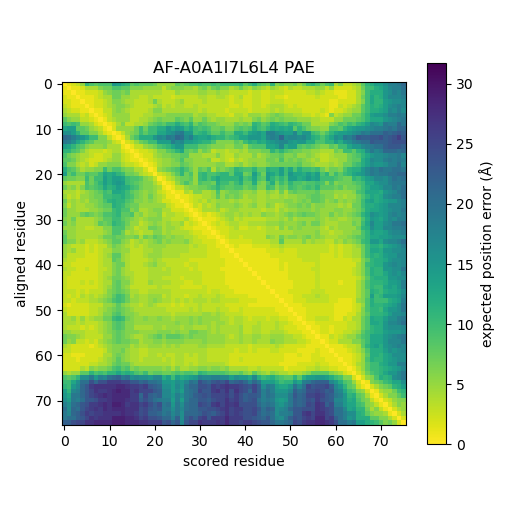2  TM=4.296E-01  e=1.755E+00  Homo sapiens
  5w59-assembly1_B  TM=4.719E-01  e=7.319E+00  Homo sapiens

Foldseek 3Di:
DWKKKWFWDDDPPNAIFTQIDDTPDPVDDNVVRTSPGPVVSVVVVVVVVWDFDDDDPTMTMTDHPDPPPPPV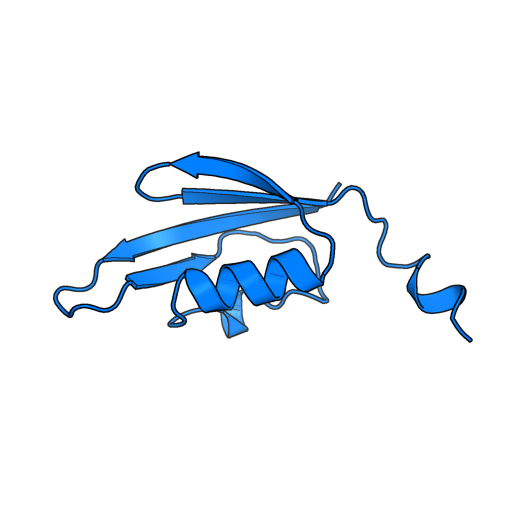VVVD

Mean predicted aligned error: 7.98 Å

Organism: NCBI:txid392015

Secondary structure (DSSP, 8-state):
-EEEEEEEEE-SSS-EEEEE-----SSS-GGGGTTS-HHHHHHHHHTTT-EEEEEETTEEEEEE---TTTGGGS--